Protein AF-A0A151FBJ9-F1 (afdb_monomer_lite)

Sequence (93 aa):
MSVVLRYIKIGALPWKSDTMSTTMSVRLDEKTIKQLEDMAVTINRPKSHLIREAIEQYVAEHVDYRIALDRLTNVHDETISSEEMGRLLADED

Secondary structure (DSSP, 8-state):
--------------------PPP------HHHHHHHHHHHHHHT--HHHHHHHHHHHHHHHHHHHHHHHHHHH-TTSPPPPHHHHHHHHHTT-

Structure (mmCIF, N/CA/C/O backbone):
data_AF-A0A151FBJ9-F1
#
_entry.id   AF-A0A151FBJ9-F1
#
loop_
_atom_site.group_PDB
_atom_site.id
_atom_site.type_symbol
_atom_site.label_atom_id
_atom_site.label_alt_id
_atom_site.label_comp_id
_atom_site.label_asym_id
_atom_site.label_entity_id
_atom_site.label_seq_id
_atom_site.pdbx_PDB_ins_code
_atom_site.Cartn_x
_atom_site.Cartn_y
_atom_site.Cartn_z
_atom_site.occupancy
_atom_site.B_iso_or_equiv
_atom_site.auth_seq_id
_atom_site.auth_comp_id
_atom_site.auth_asym_id
_atom_site.auth_atom_id
_atom_site.pdbx_PDB_model_num
ATOM 1 N N . MET A 1 1 ? 42.443 25.743 0.448 1.00 36.28 1 MET A N 1
ATOM 2 C CA . MET A 1 1 ? 41.767 24.832 -0.503 1.00 36.28 1 MET A CA 1
ATOM 3 C C . MET A 1 1 ? 41.740 23.462 0.150 1.00 36.28 1 MET A C 1
ATOM 5 O O . MET A 1 1 ? 42.750 22.781 0.143 1.00 36.28 1 MET A O 1
ATOM 9 N N . SER A 1 2 ? 40.795 23.204 1.053 1.00 29.53 2 SER A N 1
ATOM 10 C CA . SER A 1 2 ? 39.390 22.820 0.798 1.00 29.53 2 SER A CA 1
ATOM 11 C C . SER A 1 2 ? 39.294 21.535 -0.019 1.00 29.53 2 SER A C 1
ATOM 13 O O . SER A 1 2 ? 39.612 21.562 -1.199 1.00 29.53 2 SER A O 1
ATOM 15 N N . VAL A 1 3 ? 39.145 20.397 0.674 1.00 39.72 3 VAL A N 1
ATOM 16 C CA . VAL A 1 3 ? 37.890 19.633 0.931 1.00 39.72 3 VAL A CA 1
ATOM 17 C C . VAL A 1 3 ? 37.694 18.653 -0.237 1.00 39.72 3 VAL A C 1
ATOM 19 O O . VAL A 1 3 ? 37.568 19.088 -1.367 1.00 39.72 3 VAL A O 1
ATOM 22 N N . VAL A 1 4 ? 37.813 17.333 -0.062 1.00 38.81 4 VAL A N 1
ATOM 23 C CA . VAL A 1 4 ? 36.839 16.497 0.661 1.00 38.81 4 VAL A CA 1
ATOM 24 C C . VAL A 1 4 ? 37.525 15.409 1.499 1.00 38.81 4 VAL A C 1
ATOM 26 O O . VAL A 1 4 ? 38.153 14.483 0.992 1.00 38.81 4 VAL A O 1
ATOM 29 N N . LEU A 1 5 ? 37.368 15.529 2.819 1.00 31.17 5 LEU A N 1
ATOM 30 C CA . LEU A 1 5 ? 37.608 14.470 3.792 1.00 31.17 5 LEU A CA 1
ATOM 31 C C . LEU A 1 5 ? 36.508 13.400 3.692 1.00 31.17 5 LEU A C 1
ATOM 33 O O . LEU A 1 5 ? 35.329 13.728 3.694 1.00 31.17 5 LEU A O 1
ATOM 37 N N . ARG A 1 6 ? 36.940 12.136 3.730 1.00 41.50 6 ARG A N 1
ATOM 38 C CA . ARG A 1 6 ? 36.429 11.051 4.592 1.00 41.50 6 ARG A CA 1
ATOM 39 C C . ARG A 1 6 ? 34.923 11.036 4.905 1.00 41.50 6 ARG A C 1
ATOM 41 O O . ARG A 1 6 ? 34.476 11.778 5.766 1.00 41.50 6 ARG A O 1
ATOM 48 N N . TYR A 1 7 ? 34.248 9.994 4.429 1.00 35.00 7 TYR A N 1
ATOM 49 C CA . TYR A 1 7 ? 33.307 9.196 5.230 1.00 35.00 7 TYR A CA 1
ATOM 50 C C . TYR A 1 7 ? 33.573 7.721 4.875 1.00 35.00 7 TYR A C 1
ATOM 52 O O . TYR A 1 7 ? 33.359 7.300 3.750 1.00 35.00 7 TYR A O 1
ATOM 60 N N . ILE A 1 8 ? 34.437 7.036 5.626 1.00 33.16 8 ILE A N 1
ATOM 61 C CA . ILE A 1 8 ? 34.090 6.152 6.754 1.00 33.16 8 ILE A CA 1
ATOM 62 C C . ILE A 1 8 ? 33.424 4.840 6.294 1.00 33.16 8 ILE A C 1
ATOM 64 O O . ILE A 1 8 ? 32.227 4.730 6.086 1.00 33.16 8 ILE A O 1
ATOM 68 N N . LYS A 1 9 ? 34.294 3.834 6.207 1.00 40.62 9 LYS A N 1
ATOM 69 C CA . LYS A 1 9 ? 34.134 2.407 6.512 1.00 40.62 9 LYS A CA 1
ATOM 70 C C . LYS A 1 9 ? 32.994 2.090 7.509 1.00 40.62 9 LYS A C 1
ATOM 72 O O . LYS A 1 9 ? 33.174 2.299 8.703 1.00 40.62 9 LYS A O 1
ATOM 77 N N . ILE A 1 10 ? 31.889 1.510 7.034 1.00 35.09 10 ILE A N 1
ATOM 78 C CA . ILE A 1 10 ? 30.909 0.694 7.791 1.00 35.09 10 ILE A CA 1
ATOM 79 C C . ILE A 1 10 ? 30.407 -0.331 6.750 1.00 35.09 10 ILE A C 1
ATOM 81 O O . ILE A 1 10 ? 29.900 0.070 5.716 1.00 35.09 10 ILE A O 1
ATOM 85 N N . GLY A 1 11 ? 30.760 -1.617 6.774 1.00 38.72 11 GLY A N 1
ATOM 86 C CA . GLY A 1 11 ? 30.332 -2.591 7.772 1.00 38.72 11 GLY A CA 1
ATOM 87 C C . GLY A 1 11 ? 28.959 -3.161 7.380 1.00 38.72 11 GLY A C 1
ATOM 88 O O . GLY A 1 11 ? 27.962 -2.521 7.670 1.00 38.72 11 GLY A O 1
ATOM 89 N N . ALA A 1 12 ? 28.944 -4.359 6.774 1.00 38.94 12 ALA A N 1
ATOM 90 C CA . ALA A 1 12 ? 27.787 -5.210 6.429 1.00 38.94 12 ALA A CA 1
ATOM 91 C C . ALA A 1 12 ? 26.943 -4.840 5.181 1.00 38.94 12 ALA A C 1
ATOM 93 O O . ALA A 1 12 ? 26.322 -3.789 5.092 1.00 38.94 12 ALA A O 1
ATOM 94 N N . LEU A 1 13 ? 26.885 -5.779 4.226 1.00 46.25 13 LEU A N 1
ATOM 95 C CA . LEU A 1 13 ? 25.912 -5.816 3.126 1.00 46.25 13 LEU A CA 1
ATOM 96 C C . LEU A 1 13 ? 24.526 -6.187 3.712 1.00 46.25 13 LEU A C 1
ATOM 98 O O . LEU A 1 13 ? 24.436 -7.236 4.354 1.00 46.25 13 LEU A O 1
ATOM 102 N N . PRO A 1 14 ? 23.461 -5.373 3.551 1.00 47.25 14 PRO A N 1
ATOM 103 C CA . PRO A 1 14 ? 22.308 -5.415 4.455 1.00 47.25 14 PRO A CA 1
ATOM 104 C C . PRO A 1 14 ? 21.050 -6.109 3.902 1.00 47.25 14 PRO A C 1
ATOM 106 O O . PRO A 1 14 ? 19.962 -5.792 4.362 1.00 47.25 14 PRO A O 1
ATOM 109 N N . TRP A 1 15 ? 21.117 -7.031 2.936 1.00 54.66 15 TRP A N 1
ATOM 110 C CA . TRP A 1 15 ? 19.887 -7.729 2.493 1.00 54.66 15 TRP A CA 1
ATOM 111 C C . TRP A 1 15 ? 19.617 -9.045 3.227 1.00 54.66 15 TRP A C 1
ATOM 113 O O . TRP A 1 15 ? 18.732 -9.808 2.840 1.00 54.66 15 TRP A O 1
ATOM 123 N N . LYS A 1 16 ? 20.334 -9.317 4.324 1.00 46.50 16 LYS A N 1
ATOM 124 C CA . LYS A 1 16 ? 19.867 -10.314 5.285 1.00 46.50 16 LYS A CA 1
ATOM 125 C C . LYS A 1 16 ? 18.762 -9.671 6.118 1.00 46.50 16 LYS A C 1
ATOM 127 O O . LYS A 1 16 ? 19.023 -9.071 7.155 1.00 46.50 16 LYS A O 1
ATOM 132 N N . SER A 1 17 ? 17.539 -9.758 5.611 1.00 52.34 17 SER A N 1
ATOM 133 C CA . SER A 1 17 ? 16.336 -9.368 6.333 1.00 52.34 17 SER A CA 1
ATOM 134 C C . SER A 1 17 ? 16.157 -10.331 7.503 1.00 52.34 17 SER A C 1
ATOM 136 O O . SER A 1 17 ? 15.533 -11.383 7.367 1.00 52.34 17 SER A O 1
ATOM 138 N N . ASP A 1 18 ? 16.735 -10.000 8.656 1.00 54.62 18 ASP A N 1
ATOM 139 C CA . ASP A 1 18 ? 16.225 -10.538 9.909 1.00 54.62 18 ASP A CA 1
ATOM 140 C C . ASP A 1 18 ? 14.727 -10.209 9.946 1.00 54.62 18 ASP A C 1
ATOM 142 O O . ASP A 1 18 ? 14.313 -9.084 9.659 1.00 54.62 18 ASP A O 1
ATOM 146 N N . THR A 1 19 ? 13.904 -11.213 10.228 1.00 52.91 19 THR A N 1
ATOM 147 C CA . THR A 1 19 ? 12.444 -11.128 10.356 1.00 52.91 19 THR A CA 1
ATOM 148 C C . THR A 1 19 ? 12.061 -10.245 11.548 1.00 52.91 19 THR A C 1
ATOM 150 O O . THR A 1 19 ? 11.613 -10.735 12.583 1.00 52.91 19 THR A O 1
ATOM 153 N N . MET A 1 20 ? 12.287 -8.940 11.431 1.00 61.97 20 MET A N 1
ATOM 154 C CA . MET A 1 20 ? 12.038 -7.935 12.458 1.00 61.97 20 MET A CA 1
ATOM 155 C C . MET A 1 20 ? 10.855 -7.073 12.027 1.00 61.97 20 MET A C 1
ATOM 157 O O . MET A 1 20 ? 10.946 -6.258 11.109 1.00 61.97 20 MET A O 1
ATOM 161 N N . SER A 1 21 ? 9.724 -7.242 12.710 1.00 71.81 21 SER A N 1
ATOM 162 C CA . SER A 1 21 ? 8.590 -6.334 12.565 1.00 71.81 21 SER A CA 1
ATOM 163 C C . SER A 1 21 ? 8.972 -4.955 13.102 1.00 71.81 21 SER A C 1
ATOM 165 O O . SER A 1 21 ? 9.289 -4.819 14.284 1.00 71.81 21 SER A O 1
ATOM 167 N N . THR A 1 22 ? 8.915 -3.934 12.250 1.00 85.62 22 THR A N 1
ATOM 168 C CA . THR A 1 22 ? 9.140 -2.539 12.648 1.00 85.62 22 THR A CA 1
ATOM 169 C C . THR A 1 22 ? 7.800 -1.840 12.865 1.00 85.62 22 THR A C 1
ATOM 171 O O . THR A 1 22 ? 6.887 -1.962 12.049 1.00 85.62 22 THR A O 1
ATOM 174 N N . THR A 1 23 ? 7.671 -1.102 13.968 1.00 88.62 23 THR A N 1
ATOM 175 C CA . THR A 1 23 ? 6.464 -0.321 14.269 1.00 88.62 23 THR A CA 1
ATOM 176 C C . THR A 1 23 ? 6.482 0.997 13.501 1.00 88.62 23 THR A C 1
ATOM 178 O O . THR A 1 23 ? 7.454 1.747 13.569 1.00 88.62 23 THR A O 1
ATOM 181 N N . MET A 1 24 ? 5.377 1.311 12.827 1.00 87.06 24 MET A N 1
ATOM 182 C CA . MET A 1 24 ? 5.156 2.582 12.139 1.00 87.06 24 MET A CA 1
ATOM 183 C C . MET A 1 24 ? 3.870 3.231 12.661 1.00 87.06 24 MET A C 1
ATOM 185 O O . MET A 1 24 ? 2.876 2.546 12.894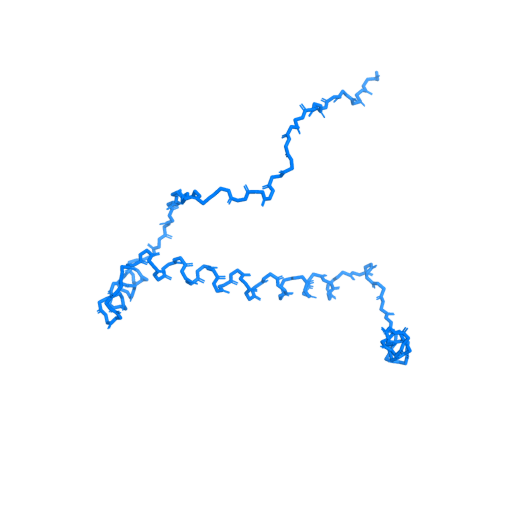 1.00 87.06 24 MET A O 1
ATOM 189 N N . SER A 1 25 ? 3.888 4.553 12.837 1.00 91.19 25 SER A N 1
ATOM 190 C CA . SER A 1 25 ? 2.706 5.345 13.186 1.00 91.19 25 SER A CA 1
ATOM 191 C C . SER A 1 25 ? 2.296 6.196 11.988 1.00 91.19 25 SER A C 1
ATOM 193 O O . SER A 1 25 ? 3.119 6.930 11.444 1.00 91.19 25 SER A O 1
ATOM 195 N N . VAL A 1 26 ? 1.033 6.091 11.572 1.00 90.19 26 VAL A N 1
ATOM 196 C CA . VAL A 1 26 ? 0.466 6.812 10.423 1.00 90.19 26 VAL A CA 1
ATOM 197 C C . VAL A 1 26 ? -0.838 7.471 10.851 1.00 90.19 26 VAL A C 1
ATOM 199 O O . VAL A 1 26 ? -1.610 6.903 11.622 1.00 90.19 26 VAL A O 1
ATOM 202 N N . ARG A 1 27 ? -1.086 8.683 10.349 1.00 93.50 27 ARG A N 1
ATOM 203 C CA . ARG A 1 27 ? -2.357 9.385 10.537 1.00 93.50 27 ARG A CA 1
ATOM 204 C C . ARG A 1 27 ? -3.286 9.062 9.375 1.00 93.50 27 ARG A C 1
ATOM 206 O O . ARG A 1 27 ? -2.918 9.287 8.228 1.00 93.50 27 ARG A O 1
ATOM 213 N N . LEU A 1 28 ? -4.476 8.572 9.697 1.00 92.31 28 LEU A N 1
ATOM 214 C CA . LEU A 1 28 ? -5.557 8.294 8.757 1.00 92.31 28 LEU A CA 1
ATOM 215 C C . LEU A 1 28 ? -6.802 9.050 9.219 1.00 92.31 28 LEU A C 1
ATOM 217 O O . LEU A 1 28 ? -6.970 9.296 10.416 1.00 92.31 28 LEU A O 1
ATOM 221 N N . ASP A 1 29 ? -7.653 9.439 8.279 1.00 97.00 29 ASP A N 1
ATOM 222 C CA . ASP A 1 29 ? -8.936 10.047 8.604 1.00 97.00 29 ASP A CA 1
ATOM 223 C C . ASP A 1 29 ? -9.899 9.019 9.226 1.00 97.00 29 ASP A C 1
ATOM 225 O O . ASP A 1 29 ? -9.776 7.805 9.041 1.00 97.00 29 ASP A O 1
ATOM 229 N N . GLU A 1 30 ? -10.882 9.517 9.973 1.00 96.06 30 GLU A N 1
ATOM 230 C CA . GLU A 1 30 ? -11.826 8.685 10.724 1.00 96.06 30 GLU A CA 1
ATOM 231 C C . GLU A 1 30 ? -12.665 7.774 9.817 1.00 96.06 30 GLU A C 1
ATOM 233 O O . GLU A 1 30 ? -12.946 6.626 10.170 1.00 96.06 30 GLU A O 1
ATOM 238 N N . LYS A 1 31 ? -13.018 8.248 8.615 1.00 96.94 31 LYS A N 1
ATOM 239 C CA . LYS A 1 31 ? -13.783 7.456 7.649 1.00 96.94 31 LYS A CA 1
ATOM 240 C C . LYS A 1 31 ? -12.970 6.247 7.185 1.00 96.94 31 LYS A C 1
ATOM 242 O O . LYS A 1 31 ? -13.511 5.141 7.173 1.00 96.94 31 LYS A O 1
ATOM 247 N N . THR A 1 32 ? -11.689 6.429 6.873 1.00 94.31 32 THR A N 1
ATOM 248 C CA . THR A 1 32 ? -10.783 5.331 6.500 1.00 94.31 32 THR A CA 1
ATOM 249 C C . THR A 1 32 ? -10.616 4.320 7.635 1.00 94.31 32 THR A C 1
ATOM 251 O O . THR A 1 32 ? -10.686 3.112 7.401 1.00 94.31 32 THR A O 1
ATOM 254 N N . ILE A 1 33 ? -10.453 4.785 8.881 1.00 94.12 33 ILE A N 1
ATOM 255 C CA . ILE A 1 33 ? -10.345 3.891 10.048 1.00 94.12 33 ILE A CA 1
ATOM 256 C C . ILE A 1 33 ? -11.609 3.041 10.203 1.00 94.12 33 ILE A C 1
ATOM 258 O O . ILE A 1 33 ? -11.504 1.829 10.393 1.00 94.12 33 ILE A O 1
ATOM 262 N N . LYS A 1 34 ? 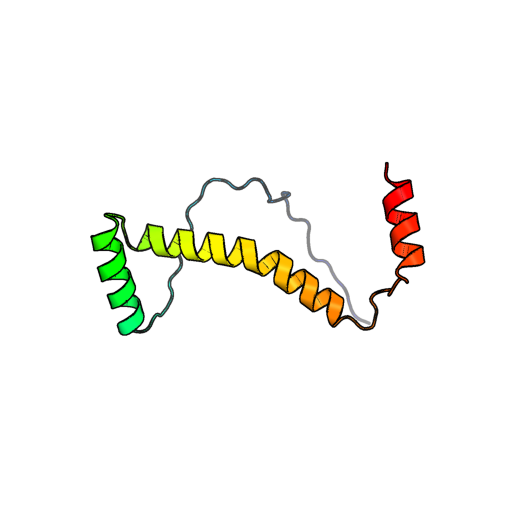-12.790 3.651 10.064 1.00 95.12 34 LYS A N 1
ATOM 263 C CA . LYS A 1 34 ? -14.070 2.941 10.162 1.00 95.12 34 LYS A CA 1
ATOM 264 C C . LYS A 1 34 ? -14.229 1.880 9.070 1.00 95.12 34 LYS A C 1
ATOM 266 O O . LYS A 1 34 ? -14.606 0.752 9.358 1.00 95.12 34 LYS A O 1
ATOM 271 N N . GLN A 1 35 ? -13.872 2.208 7.828 1.00 94.25 35 GLN A N 1
ATOM 272 C CA . GLN A 1 35 ? -13.912 1.245 6.722 1.00 94.25 35 GLN A CA 1
ATOM 273 C C . GLN A 1 35 ? -12.969 0.053 6.953 1.00 94.25 35 GLN A C 1
ATOM 275 O O . GLN A 1 35 ? -13.334 -1.087 6.663 1.00 94.25 35 GLN A O 1
ATOM 280 N N . LEU A 1 36 ? -11.777 0.297 7.511 1.00 93.56 36 LEU A N 1
ATOM 281 C CA . LEU A 1 36 ? -10.841 -0.764 7.899 1.00 93.56 36 LEU A CA 1
ATOM 282 C C . LEU A 1 36 ? -11.395 -1.649 9.023 1.00 93.56 36 LEU A C 1
ATOM 284 O O . LEU A 1 36 ? -11.157 -2.855 9.014 1.00 93.56 36 LEU A O 1
ATOM 288 N N . GLU A 1 37 ? -12.116 -1.073 9.988 1.00 93.19 37 GLU A N 1
ATOM 289 C CA . GLU A 1 37 ? -12.787 -1.820 11.062 1.00 93.19 37 GLU A CA 1
ATOM 290 C C . GLU A 1 37 ? -13.886 -2.732 10.522 1.00 93.19 37 GLU A C 1
ATOM 292 O O . GLU A 1 37 ? -13.869 -3.932 10.802 1.00 93.19 37 GLU A O 1
ATOM 297 N N . ASP A 1 38 ? -14.781 -2.192 9.696 1.00 94.88 38 ASP A N 1
ATOM 298 C CA . ASP A 1 38 ? -15.881 -2.952 9.096 1.00 94.88 38 ASP A CA 1
ATOM 299 C C . ASP A 1 38 ? -15.346 -4.120 8.244 1.00 94.88 38 ASP A C 1
ATOM 301 O O . ASP A 1 38 ? -15.842 -5.253 8.306 1.00 94.88 38 ASP A O 1
ATOM 305 N N . MET A 1 39 ? -14.271 -3.874 7.490 1.00 94.38 39 MET A N 1
ATOM 306 C CA . MET A 1 39 ? -13.620 -4.894 6.670 1.00 94.38 39 MET A CA 1
ATOM 307 C C . MET A 1 39 ? -12.939 -5.969 7.522 1.00 94.38 39 MET A C 1
ATOM 309 O O . MET A 1 39 ? -13.123 -7.156 7.257 1.00 94.38 39 MET A O 1
ATOM 313 N N . ALA A 1 40 ? -12.202 -5.573 8.565 1.00 94.25 40 ALA A N 1
ATOM 314 C CA . ALA A 1 40 ? -11.531 -6.482 9.495 1.00 94.25 40 ALA A CA 1
ATOM 315 C C . ALA A 1 40 ? -12.512 -7.460 10.163 1.00 94.25 40 ALA A C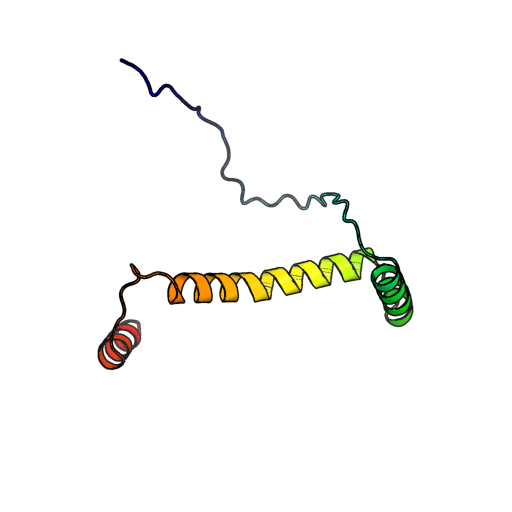 1
ATOM 317 O O . ALA A 1 40 ? -12.221 -8.656 10.270 1.00 94.25 40 ALA A O 1
ATOM 318 N N . VAL A 1 41 ? -13.692 -6.965 10.556 1.00 94.06 41 VAL A N 1
ATOM 319 C CA . VAL A 1 41 ? -14.782 -7.791 11.098 1.00 94.06 41 VAL A CA 1
ATOM 320 C C . VAL A 1 41 ? -15.292 -8.773 10.044 1.00 94.06 41 VAL A C 1
ATOM 322 O O . VAL A 1 41 ? -15.401 -9.965 10.324 1.00 94.06 41 VAL A O 1
ATOM 325 N N . THR A 1 42 ? -15.547 -8.293 8.826 1.00 92.81 42 THR A N 1
ATOM 326 C CA . THR A 1 42 ? -16.109 -9.101 7.730 1.00 92.81 42 THR A CA 1
ATOM 327 C C . THR A 1 42 ? -15.219 -10.289 7.361 1.00 92.81 42 THR A C 1
ATOM 329 O O . THR A 1 42 ? -15.711 -11.397 7.158 1.00 92.81 42 THR A O 1
ATOM 332 N N . ILE A 1 43 ? -13.903 -10.082 7.302 1.00 91.62 43 ILE A N 1
ATOM 333 C CA . ILE A 1 43 ? -12.937 -11.120 6.903 1.00 91.62 43 ILE A CA 1
ATOM 334 C C . ILE A 1 43 ? -12.346 -11.896 8.091 1.00 91.62 43 ILE A C 1
ATOM 336 O O . ILE A 1 43 ? -11.516 -12.785 7.895 1.00 91.62 43 ILE A O 1
ATOM 340 N N . ASN A 1 44 ? -12.735 -11.550 9.324 1.00 92.19 44 ASN A N 1
ATOM 341 C CA . ASN A 1 44 ? -12.218 -12.127 10.567 1.00 92.19 44 ASN A CA 1
ATOM 342 C C . ASN A 1 44 ? -10.674 -12.086 10.665 1.00 92.19 44 ASN A C 1
ATOM 344 O O . ASN A 1 44 ? -9.993 -13.099 10.902 1.00 92.19 44 ASN A O 1
ATOM 348 N N . ARG A 1 45 ? -10.103 -10.897 10.436 1.00 91.44 45 ARG A N 1
ATOM 349 C CA . ARG A 1 45 ? -8.658 -10.618 10.535 1.00 91.44 45 ARG A CA 1
ATOM 350 C C . ARG A 1 45 ? -8.415 -9.273 11.219 1.00 91.44 45 ARG A C 1
ATOM 352 O O . ARG A 1 45 ? -9.240 -8.376 11.105 1.00 91.44 45 ARG A O 1
ATOM 359 N N . PRO A 1 46 ? -7.280 -9.086 11.914 1.00 91.75 46 PRO A N 1
ATOM 360 C CA . PRO A 1 46 ? -6.981 -7.809 12.552 1.00 91.75 46 PRO A CA 1
ATOM 361 C C . PRO A 1 46 ? 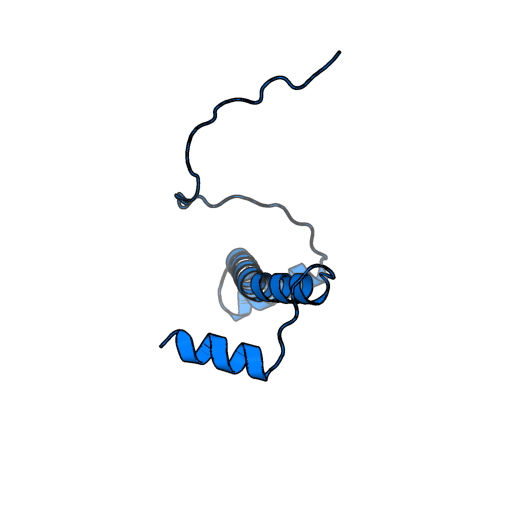-6.673 -6.720 11.514 1.00 91.75 46 PRO A C 1
ATOM 363 O O . PRO A 1 46 ? -6.064 -6.991 10.481 1.00 91.75 46 PRO A O 1
ATOM 366 N N . LYS A 1 47 ? -6.994 -5.459 11.834 1.00 90.19 47 LYS A N 1
ATOM 367 C CA . LYS A 1 47 ? -6.709 -4.286 10.979 1.00 90.19 47 LYS A CA 1
ATOM 368 C C . LYS A 1 47 ? -5.251 -4.190 10.534 1.00 90.19 47 LYS A C 1
ATOM 370 O O . LYS A 1 47 ? -4.968 -3.806 9.408 1.00 90.19 47 LYS A O 1
ATOM 375 N N . SER A 1 48 ? -4.319 -4.559 11.412 1.00 90.06 48 SER A N 1
ATOM 376 C CA . SER A 1 48 ? -2.886 -4.568 11.103 1.00 90.06 48 SER A CA 1
ATOM 377 C C . SER A 1 48 ? -2.523 -5.553 9.991 1.00 90.06 48 SER A C 1
ATOM 379 O O . SER A 1 48 ? -1.573 -5.301 9.257 1.00 90.06 48 SER A O 1
ATOM 381 N N . HIS A 1 49 ? -3.273 -6.651 9.841 1.00 91.00 49 HIS A N 1
ATOM 382 C CA . HIS A 1 49 ? -3.105 -7.582 8.728 1.00 91.00 49 HIS A CA 1
ATOM 383 C C . HIS A 1 49 ? -3.498 -6.925 7.410 1.00 91.00 49 HIS A C 1
ATOM 385 O O . HIS A 1 49 ? -2.711 -6.950 6.475 1.00 91.00 49 HIS A O 1
ATOM 391 N N . LEU A 1 50 ? -4.672 -6.291 7.376 1.00 91.56 50 LEU A N 1
ATOM 392 C CA . LEU A 1 50 ? -5.170 -5.574 6.203 1.00 91.56 50 LEU A CA 1
ATOM 393 C C . LEU A 1 50 ? -4.232 -4.449 5.769 1.00 91.56 50 LEU A C 1
ATOM 395 O O . LEU A 1 50 ? -3.906 -4.338 4.596 1.00 91.56 50 LEU A O 1
ATOM 399 N N . ILE A 1 51 ? -3.772 -3.634 6.722 1.00 92.38 51 ILE A N 1
ATOM 400 C CA . ILE A 1 51 ? -2.864 -2.517 6.438 1.00 92.38 51 ILE A CA 1
ATOM 401 C C . ILE A 1 51 ? -1.536 -3.033 5.879 1.00 92.38 51 ILE A C 1
ATOM 403 O O . ILE A 1 51 ? -1.033 -2.481 4.906 1.00 92.38 51 ILE A O 1
ATOM 407 N N . ARG A 1 52 ? -0.973 -4.089 6.479 1.00 91.62 52 ARG A N 1
ATOM 408 C CA . ARG A 1 52 ? 0.269 -4.693 5.988 1.00 91.62 52 ARG A CA 1
ATOM 409 C C . ARG A 1 52 ? 0.098 -5.213 4.562 1.00 91.62 52 ARG A C 1
ATOM 411 O O . ARG A 1 52 ? 0.882 -4.842 3.702 1.00 91.62 52 ARG A O 1
ATOM 418 N N . GLU A 1 53 ? -0.932 -6.017 4.326 1.00 92.31 53 GLU A N 1
ATOM 419 C CA . GLU A 1 53 ? -1.200 -6.631 3.024 1.00 92.31 53 GLU A CA 1
ATOM 420 C C . GLU A 1 53 ? -1.439 -5.577 1.935 1.00 92.31 53 GLU A C 1
ATOM 422 O O . GLU A 1 53 ? -0.857 -5.662 0.858 1.00 92.31 53 GLU A O 1
ATOM 427 N N . ALA A 1 54 ? -2.212 -4.531 2.237 1.00 91.62 54 ALA A N 1
ATOM 428 C CA . ALA A 1 54 ? -2.448 -3.431 1.308 1.00 91.62 54 ALA A CA 1
ATOM 429 C C . ALA A 1 54 ? -1.154 -2.681 0.951 1.00 91.62 54 ALA A C 1
ATOM 431 O O . ALA A 1 54 ? -0.957 -2.316 -0.205 1.00 91.62 54 ALA A O 1
ATOM 432 N N . ILE A 1 55 ? -0.260 -2.454 1.922 1.00 92.19 55 ILE A N 1
ATOM 433 C CA . ILE A 1 55 ? 1.041 -1.817 1.670 1.00 92.19 55 ILE A CA 1
ATOM 434 C C . ILE A 1 55 ? 1.941 -2.736 0.841 1.00 92.19 55 ILE A C 1
ATOM 436 O O . ILE A 1 55 ? 2.584 -2.258 -0.089 1.00 92.19 55 ILE A O 1
ATOM 440 N N . GLU A 1 56 ? 1.991 -4.031 1.157 1.00 90.69 56 GLU A N 1
ATOM 441 C CA . GLU A 1 56 ? 2.785 -5.019 0.417 1.00 90.69 56 GLU A CA 1
ATOM 442 C C . GLU A 1 56 ? 2.344 -5.098 -1.047 1.00 90.69 56 GLU A C 1
ATOM 444 O O . GLU A 1 56 ? 3.183 -4.981 -1.940 1.00 90.69 56 GLU A O 1
ATOM 449 N N . GLN A 1 57 ? 1.036 -5.213 -1.293 1.00 90.94 57 GLN A N 1
ATOM 450 C CA . GLN A 1 57 ? 0.464 -5.224 -2.642 1.00 90.94 57 GLN A CA 1
ATOM 451 C C . GLN A 1 57 ? 0.729 -3.910 -3.371 1.00 90.94 57 GLN A C 1
ATOM 453 O O . GLN A 1 57 ? 1.231 -3.922 -4.493 1.00 90.94 57 GLN A O 1
ATOM 458 N N . TYR A 1 58 ? 0.476 -2.775 -2.710 1.00 90.19 58 TYR A N 1
ATOM 459 C CA . TYR A 1 58 ? 0.737 -1.471 -3.304 1.00 90.19 58 TYR A CA 1
ATOM 460 C C . TYR A 1 58 ? 2.202 -1.345 -3.716 1.00 90.19 58 TYR A C 1
ATOM 462 O O . TYR A 1 58 ? 2.479 -1.005 -4.855 1.00 90.19 58 TYR A O 1
ATOM 470 N N . VAL A 1 59 ? 3.154 -1.649 -2.830 1.00 88.31 59 VAL A N 1
ATOM 471 C CA . VAL A 1 59 ? 4.584 -1.543 -3.151 1.00 88.31 59 VAL A CA 1
ATOM 472 C C . VAL A 1 59 ? 4.971 -2.497 -4.280 1.00 88.31 59 VAL A C 1
ATOM 474 O O . VAL A 1 59 ? 5.661 -2.063 -5.200 1.00 88.31 59 VAL A O 1
ATOM 477 N N . ALA A 1 60 ? 4.517 -3.751 -4.240 1.00 86.69 60 ALA A N 1
ATOM 478 C CA . ALA A 1 60 ? 4.823 -4.730 -5.280 1.00 86.69 60 ALA A CA 1
ATOM 479 C C . ALA A 1 60 ? 4.368 -4.254 -6.669 1.00 86.69 60 ALA A C 1
ATOM 481 O O . ALA A 1 60 ? 5.126 -4.351 -7.628 1.00 86.69 60 ALA A O 1
ATOM 482 N N . GLU A 1 61 ? 3.172 -3.674 -6.771 1.00 84.31 61 GLU A N 1
ATOM 483 C CA . GLU A 1 61 ? 2.625 -3.193 -8.044 1.00 84.31 61 GLU A CA 1
ATOM 484 C C . GLU A 1 61 ? 3.204 -1.833 -8.473 1.00 84.31 61 GLU A C 1
ATOM 486 O O . GLU A 1 61 ? 3.376 -1.563 -9.663 1.00 84.31 61 GLU A O 1
ATOM 491 N N . HIS A 1 62 ? 3.508 -0.943 -7.522 1.00 82.44 62 HIS A N 1
ATOM 492 C CA . HIS A 1 62 ? 3.900 0.434 -7.840 1.00 82.44 62 HIS A CA 1
ATOM 493 C C . HIS A 1 62 ? 5.383 0.610 -8.162 1.00 82.44 62 HIS A C 1
ATOM 495 O O . HIS A 1 62 ? 5.741 1.622 -8.773 1.00 82.44 62 HIS A O 1
ATOM 501 N N . VAL A 1 63 ? 6.253 -0.308 -7.729 1.00 79.31 63 VAL A N 1
ATOM 502 C CA . VAL A 1 63 ? 7.700 -0.200 -7.977 1.00 79.31 63 VAL A CA 1
ATOM 503 C C . VAL A 1 63 ? 7.984 -0.287 -9.473 1.00 79.31 63 VAL A C 1
ATOM 505 O O . VAL A 1 63 ? 8.569 0.645 -10.028 1.00 79.31 63 VAL A O 1
ATOM 508 N N . ASP A 1 64 ? 7.488 -1.327 -10.139 1.00 79.12 64 ASP A N 1
ATOM 509 C CA . ASP A 1 64 ? 7.709 -1.525 -11.575 1.00 79.12 64 ASP A CA 1
ATOM 510 C C . ASP A 1 64 ? 7.064 -0.409 -12.400 1.00 79.12 64 ASP A C 1
ATOM 512 O O . ASP A 1 64 ? 7.681 0.143 -13.314 1.00 79.12 64 ASP A O 1
ATOM 516 N N . TYR A 1 65 ? 5.851 0.002 -12.016 1.00 84.06 65 TYR A N 1
ATOM 517 C CA . TYR A 1 65 ? 5.153 1.109 -12.664 1.00 84.06 65 TYR A CA 1
ATOM 518 C C . TYR A 1 65 ? 5.938 2.425 -12.583 1.00 84.06 65 TYR A C 1
ATOM 520 O O . TYR A 1 65 ? 6.086 3.128 -13.585 1.00 84.06 65 TYR A O 1
ATOM 528 N N . ARG A 1 66 ? 6.475 2.770 -11.405 1.00 82.88 66 ARG A N 1
ATOM 529 C CA . ARG A 1 66 ? 7.274 3.993 -11.246 1.00 82.88 66 ARG A CA 1
ATOM 530 C C . ARG A 1 66 ? 8.573 3.939 -12.035 1.00 82.88 66 ARG A C 1
ATOM 532 O O . ARG A 1 66 ? 8.939 4.956 -12.612 1.00 82.88 66 ARG A O 1
ATOM 539 N N . ILE A 1 67 ? 9.236 2.785 -12.086 1.00 83.44 67 ILE A N 1
ATOM 540 C CA . ILE A 1 67 ? 10.449 2.601 -12.893 1.00 83.44 67 ILE A CA 1
ATOM 541 C C . ILE A 1 67 ? 10.135 2.813 -14.379 1.00 83.44 67 ILE A C 1
ATOM 543 O O . ILE A 1 67 ? 10.871 3.515 -15.068 1.00 83.44 67 ILE A O 1
ATOM 547 N N . ALA A 1 68 ? 9.025 2.260 -14.871 1.00 85.38 68 ALA A N 1
ATOM 548 C CA . ALA A 1 68 ? 8.603 2.446 -16.257 1.00 85.38 68 ALA A CA 1
ATOM 549 C C . ALA A 1 68 ? 8.298 3.919 -16.581 1.00 85.38 68 ALA A C 1
ATOM 551 O O . ALA A 1 68 ? 8.696 4.414 -17.635 1.00 85.38 68 ALA A O 1
ATOM 552 N N . LEU A 1 69 ? 7.628 4.633 -15.672 1.00 86.81 69 LEU A N 1
ATOM 553 C CA . LEU A 1 69 ? 7.318 6.052 -15.852 1.00 86.81 69 LEU A CA 1
ATOM 554 C C . LEU A 1 69 ? 8.577 6.932 -15.832 1.00 86.81 69 LEU A C 1
ATOM 556 O O . LEU A 1 69 ? 8.676 7.886 -16.607 1.00 86.81 69 LEU A O 1
ATOM 560 N N . ASP A 1 70 ? 9.528 6.607 -14.957 1.00 85.31 70 ASP A N 1
ATOM 561 C CA . ASP A 1 70 ? 10.813 7.300 -14.860 1.00 85.31 70 ASP A CA 1
ATOM 562 C C . ASP A 1 70 ? 11.608 7.148 -16.164 1.00 85.31 70 ASP A C 1
ATOM 564 O O . ASP A 1 70 ? 12.004 8.153 -16.751 1.00 85.31 70 ASP A O 1
ATOM 568 N N . ARG A 1 71 ? 11.704 5.920 -16.699 1.00 82.69 71 ARG A N 1
ATOM 569 C CA . ARG A 1 71 ? 12.290 5.646 -18.027 1.00 82.69 71 ARG A CA 1
ATOM 570 C C . ARG A 1 71 ? 11.588 6.411 -19.145 1.00 82.69 71 ARG A C 1
ATOM 572 O O . ARG A 1 71 ? 12.239 7.073 -19.941 1.00 82.69 71 ARG A O 1
ATOM 579 N N . LEU A 1 72 ? 10.253 6.389 -19.172 1.00 83.31 72 LEU A N 1
ATOM 580 C CA . LEU A 1 72 ? 9.472 7.094 -20.194 1.00 83.31 72 LEU A CA 1
ATOM 581 C C . LEU A 1 72 ? 9.742 8.607 -20.205 1.00 83.31 72 LEU A C 1
ATOM 583 O O . LEU A 1 72 ? 9.709 9.236 -21.260 1.00 83.31 72 LEU A O 1
ATOM 587 N N . THR A 1 73 ? 9.970 9.199 -19.032 1.00 83.62 73 THR A N 1
ATOM 588 C CA . THR A 1 73 ? 10.175 10.649 -18.886 1.00 83.62 73 THR A CA 1
ATOM 589 C C . THR A 1 73 ? 11.654 11.038 -18.999 1.00 83.62 73 THR A C 1
ATOM 591 O O . THR A 1 73 ? 11.980 12.220 -19.140 1.00 83.62 73 THR A O 1
ATOM 594 N N . ASN A 1 74 ? 12.565 10.067 -18.949 1.00 80.75 74 ASN A N 1
ATOM 595 C CA . ASN A 1 74 ? 13.995 10.302 -19.021 1.00 80.75 74 ASN A CA 1
ATOM 596 C C . ASN A 1 74 ? 14.431 10.629 -20.460 1.00 80.75 74 ASN A C 1
ATOM 598 O O . ASN A 1 74 ? 14.530 9.768 -21.325 1.00 80.75 74 ASN A O 1
ATOM 602 N N . VAL A 1 75 ? 14.759 11.900 -20.700 1.00 70.94 75 VAL A N 1
ATOM 603 C CA . VAL A 1 75 ? 15.206 12.413 -22.012 1.00 70.94 75 VAL A CA 1
ATOM 604 C C . VAL A 1 75 ? 16.582 11.863 -22.422 1.00 70.94 75 VAL A C 1
ATOM 606 O O . VAL A 1 75 ? 16.966 11.955 -23.585 1.00 70.94 75 VAL A O 1
ATOM 609 N N . HIS A 1 76 ? 17.337 11.306 -21.475 1.00 77.94 76 HIS A N 1
ATOM 610 C CA . HIS A 1 76 ? 18.634 10.682 -21.728 1.00 77.94 76 HIS A CA 1
ATOM 611 C C . HIS A 1 76 ? 18.544 9.170 -21.949 1.00 77.94 76 HIS A C 1
ATOM 613 O O . HIS A 1 76 ? 19.586 8.545 -22.137 1.00 77.94 76 HIS A O 1
ATOM 619 N N . ASP A 1 77 ? 17.344 8.586 -21.904 1.00 79.19 77 ASP A N 1
ATOM 620 C CA . ASP A 1 77 ? 17.173 7.163 -22.178 1.00 79.19 77 ASP A CA 1
ATOM 621 C C . ASP A 1 77 ? 17.253 6.911 -23.691 1.00 79.19 77 ASP A C 1
ATOM 623 O O . ASP A 1 77 ? 16.595 7.583 -24.495 1.00 79.19 77 ASP A O 1
ATOM 627 N N . GLU A 1 78 ? 18.094 5.959 -24.095 1.00 78.81 78 GLU A N 1
ATOM 628 C CA . GLU A 1 78 ? 18.247 5.607 -25.506 1.00 78.81 78 GLU A CA 1
ATOM 629 C C . GLU A 1 78 ? 16.959 4.965 -26.024 1.00 78.81 78 GLU A C 1
ATOM 631 O O . GLU A 1 78 ? 16.472 3.960 -25.508 1.00 78.81 78 GLU A O 1
ATOM 636 N N . THR A 1 79 ? 16.395 5.551 -27.078 1.00 80.81 79 THR A N 1
ATOM 63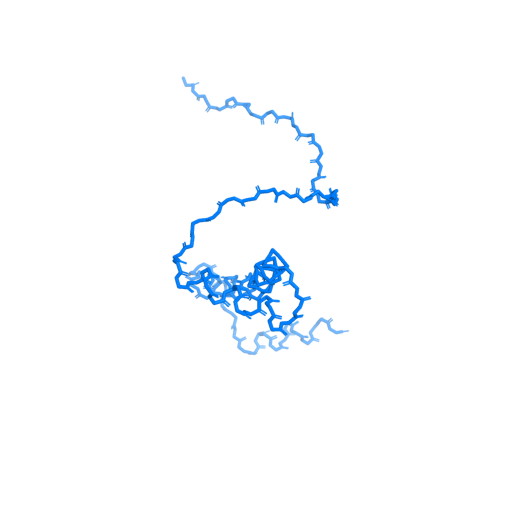7 C CA . THR A 1 79 ? 15.203 5.020 -27.737 1.00 80.81 79 THR A CA 1
ATOM 638 C C . THR A 1 79 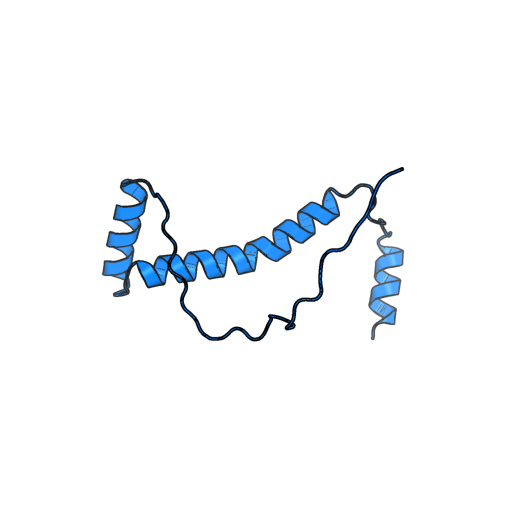? 15.624 4.182 -28.935 1.00 80.81 79 THR A C 1
ATOM 640 O O . THR A 1 79 ? 16.248 4.686 -29.867 1.00 80.81 79 THR A O 1
ATOM 643 N N . ILE A 1 80 ? 15.263 2.901 -28.927 1.00 86.62 80 ILE A N 1
ATOM 644 C CA . ILE A 1 80 ? 15.525 1.979 -30.037 1.00 86.62 80 ILE A CA 1
ATOM 645 C C . ILE A 1 80 ? 14.296 1.847 -30.944 1.00 86.62 80 ILE A C 1
ATOM 647 O O . ILE A 1 80 ? 13.158 2.040 -30.511 1.00 86.62 80 ILE A O 1
ATOM 651 N N . SER A 1 81 ? 14.511 1.521 -32.220 1.00 89.25 81 SER A N 1
ATOM 652 C CA . SER A 1 81 ? 13.410 1.254 -33.152 1.00 89.25 81 SER A CA 1
ATOM 653 C C . SER A 1 81 ? 12.794 -0.125 -32.898 1.00 89.25 81 SER A C 1
ATOM 655 O O . SER A 1 81 ? 13.413 -1.005 -32.300 1.00 89.25 81 SER A O 1
ATOM 657 N N . SER A 1 82 ? 11.578 -0.352 -33.398 1.00 87.50 82 SER A N 1
ATOM 658 C CA . SER A 1 82 ? 10.932 -1.666 -33.299 1.00 87.50 82 SER A CA 1
ATOM 659 C C . SER A 1 82 ? 11.716 -2.774 -34.015 1.00 87.50 82 SER A C 1
ATOM 661 O O . SER A 1 82 ? 11.714 -3.908 -33.548 1.00 87.50 82 SER A O 1
ATOM 663 N N . GLU A 1 83 ? 12.411 -2.454 -35.113 1.00 91.38 83 GLU A N 1
ATOM 664 C CA . GLU A 1 83 ? 13.291 -3.401 -35.816 1.00 91.38 83 GLU A CA 1
ATOM 665 C C . GLU A 1 83 ? 14.547 -3.728 -34.997 1.00 91.38 83 GLU A C 1
ATOM 667 O O . GLU A 1 83 ? 14.939 -4.890 -34.915 1.00 91.38 83 GLU A O 1
ATOM 672 N N . GLU A 1 84 ? 15.155 -2.725 -34.354 1.00 89.25 84 GLU A N 1
ATOM 673 C CA . GLU A 1 84 ? 16.314 -2.905 -33.470 1.00 89.25 84 GLU A CA 1
ATOM 674 C C . GLU A 1 84 ? 15.954 -3.780 -32.263 1.00 89.25 84 GLU A C 1
ATOM 676 O O . GLU A 1 84 ? 16.649 -4.748 -31.963 1.00 89.25 84 GLU A O 1
ATOM 681 N N . MET A 1 85 ? 14.815 -3.494 -31.626 1.00 90.44 85 MET A N 1
ATOM 682 C CA . MET A 1 85 ? 14.283 -4.277 -30.509 1.00 90.44 85 MET A CA 1
ATOM 683 C C . MET A 1 85 ? 14.032 -5.736 -30.899 1.00 90.44 85 MET A C 1
ATOM 685 O O . MET A 1 85 ? 14.380 -6.638 -30.143 1.00 90.44 85 MET A O 1
ATOM 689 N N . GLY A 1 86 ? 13.460 -5.978 -32.084 1.00 90.00 86 GLY A N 1
ATOM 690 C CA . GLY A 1 86 ? 13.224 -7.332 -32.585 1.00 90.00 86 GLY A CA 1
ATOM 691 C C . GLY A 1 86 ? 14.513 -8.128 -32.798 1.00 90.00 86 GLY A C 1
ATOM 692 O O . GLY A 1 86 ? 14.525 -9.325 -32.531 1.00 90.00 86 GLY A O 1
ATOM 693 N N . ARG A 1 87 ? 15.600 -7.473 -33.227 1.00 92.75 87 ARG A N 1
ATOM 694 C CA . ARG A 1 87 ? 16.923 -8.110 -33.337 1.00 92.75 87 ARG A CA 1
ATOM 695 C C . ARG A 1 87 ? 17.498 -8.462 -31.968 1.00 92.75 87 ARG A C 1
ATOM 697 O O . ARG A 1 87 ? 17.851 -9.611 -31.751 1.00 92.75 87 ARG A O 1
ATOM 704 N N . LEU A 1 88 ? 17.513 -7.505 -31.038 1.00 89.56 88 LEU A N 1
ATOM 705 C CA . LEU A 1 88 ? 18.077 -7.705 -29.698 1.00 89.56 88 LEU A CA 1
ATOM 706 C C . LEU A 1 88 ? 17.384 -8.832 -28.922 1.00 89.56 88 LEU A C 1
ATOM 708 O O . LEU A 1 88 ? 18.057 -9.613 -28.263 1.00 89.56 88 LEU A O 1
ATOM 712 N N . LEU A 1 89 ? 16.054 -8.931 -29.018 1.00 88.56 89 LEU A N 1
ATOM 713 C CA . LEU A 1 89 ? 15.288 -9.976 -28.332 1.00 88.56 89 LEU A CA 1
ATOM 714 C C . LEU A 1 89 ? 15.438 -11.360 -28.979 1.00 88.56 89 LEU A C 1
ATOM 716 O O . LEU A 1 89 ? 15.263 -12.360 -28.297 1.00 88.56 89 LEU A O 1
ATOM 720 N N . ALA A 1 90 ? 15.726 -11.426 -30.281 1.00 87.94 90 ALA A N 1
ATOM 721 C CA . ALA A 1 90 ? 15.927 -12.689 -30.992 1.00 87.94 90 ALA A CA 1
ATOM 722 C C . ALA A 1 90 ? 17.349 -13.254 -30.826 1.00 87.94 90 ALA A C 1
ATOM 724 O O . ALA A 1 90 ? 17.546 -14.448 -31.029 1.00 87.94 90 ALA A O 1
ATOM 725 N N . ASP A 1 91 ? 18.320 -12.409 -30.468 1.00 75.38 91 ASP A N 1
ATOM 726 C CA . ASP A 1 91 ? 19.717 -12.795 -30.227 1.00 75.38 91 ASP A CA 1
ATOM 727 C C . ASP A 1 91 ? 19.963 -13.312 -28.786 1.00 75.38 91 ASP A C 1
ATOM 729 O O . ASP A 1 91 ? 21.067 -13.766 -28.479 1.00 75.38 91 ASP A O 1
ATOM 733 N N . GLU A 1 92 ? 18.963 -13.237 -27.896 1.00 61.91 92 GLU A N 1
ATOM 734 C CA . GLU A 1 92 ? 19.035 -13.696 -26.493 1.00 61.91 92 GLU A CA 1
ATOM 735 C C . GLU A 1 92 ? 18.564 -15.155 -26.265 1.00 61.91 92 GLU A C 1
ATOM 737 O O . GLU A 1 92 ? 18.691 -15.651 -25.141 1.00 61.91 92 GLU A O 1
ATOM 742 N N . ASP A 1 93 ? 18.084 -15.846 -27.311 1.00 49.09 93 ASP A N 1
ATOM 743 C CA . ASP A 1 93 ? 17.727 -17.284 -27.327 1.00 49.09 93 ASP A CA 1
ATOM 744 C C . ASP A 1 93 ? 18.874 -18.175 -27.858 1.00 49.09 93 ASP A C 1
ATOM 746 O O . ASP A 1 93 ? 19.075 -19.287 -27.305 1.00 49.09 93 ASP A O 1
#

Radius of gyration: 22.95 Å; chains: 1; bounding box: 58×42×50 Å

pLDDT: mean 77.83, std 20.06, range [29.53, 97.0]

Foldseek 3Di:
DDDDDDDDDDDDDPPPPDVDDDDDDDDDDPVVVVVLVVVCVVVVHDSVVVVVVVVVVCCVVVVVVVVVVCLVPDPPRDDDDPVRVVVVVVVVD